Protein AF-A0A5P1UXF4-F1 (afdb_monomer_lite)

Radius of gyration: 21.47 Å; chains: 1; bounding box: 57×35×57 Å

Secondary structure (DSSP, 8-state):
--SHHHHHHHHHHHHHHHHHHHHHHHHHHHHHHHHHHHHHHHHHHTGGG-SSHHHHHHHHHHHHHHHHHHHHHHHHHHHHHS---TTTTHHHHHHHHHHHHHHHHHHHHHHHHT-SS--HHHHHHHHHHHHHHHHHHHHHHHHHHHHHHHHHT-

Foldseek 3Di:
DPPVVVVVVVVVVVVVVVVVVLVVLLVVLVVVLVVLVVVLVVLVVCLVVDPDNVVSVLVSVVSVLVSVLSVLVSVLSVVVVVPPDPLPNLLSVLVSVLVVLVSVLVNLVVCVVPVPDPDVVVVVVSVVSNVVSVVSNVVSVVVNVVSVVVVVVD

Sequence (154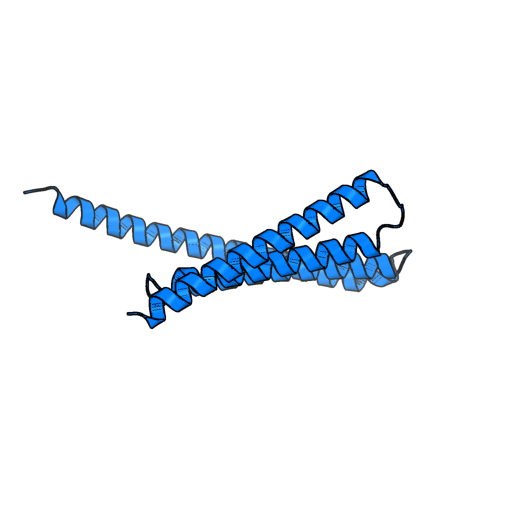 aa):
MNLERWNYYVQSFFLRLERALYVFIGLGILVATAFIIFYGFKAIWNLPSYPNFTEGIIYVLDKFLIAMMFLEVFYTLQVIFGEEYKIKCLEPFLLVGIIALVRRLLIVGFEIAHTPSFEPERFKYYLFEIFTIGILILTLIAGIAILRKLRVMK

pLDDT: mean 81.63, std 11.99, range [48.31, 96.62]

Structure (mmCIF, N/CA/C/O backbone):
data_AF-A0A5P1UXF4-F1
#
_entry.id   AF-A0A5P1UXF4-F1
#
loop_
_atom_site.group_PDB
_atom_site.id
_atom_site.type_symbol
_atom_site.label_atom_id
_atom_site.label_alt_id
_atom_site.label_comp_id
_atom_site.label_asym_id
_atom_site.label_entity_id
_atom_site.label_seq_id
_atom_site.pdbx_PDB_ins_code
_at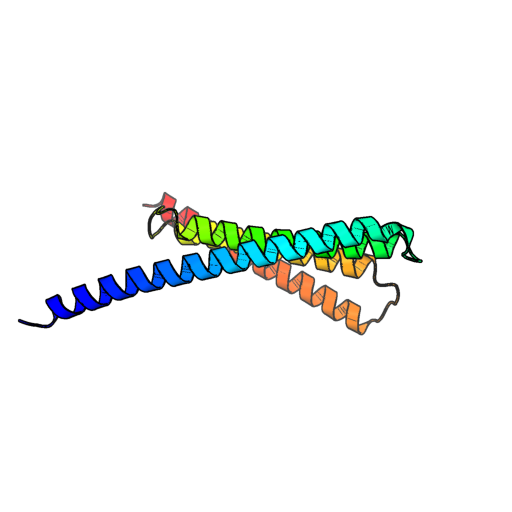om_site.Cartn_x
_atom_site.Cartn_y
_atom_site.Cartn_z
_atom_site.occupancy
_atom_site.B_iso_or_equiv
_atom_site.auth_seq_id
_atom_site.auth_comp_id
_atom_site.auth_asym_id
_atom_site.auth_atom_id
_atom_site.pdbx_PDB_model_num
ATOM 1 N N . MET A 1 1 ? -40.440 10.977 24.802 1.00 50.09 1 MET A N 1
ATOM 2 C CA . MET A 1 1 ? -40.066 9.565 25.037 1.00 50.09 1 MET A CA 1
ATOM 3 C C . MET A 1 1 ? -40.307 8.739 23.767 1.00 50.09 1 MET A C 1
ATOM 5 O O . MET A 1 1 ? -41.268 7.996 23.741 1.00 50.09 1 MET A O 1
ATOM 9 N N . ASN A 1 2 ? -39.515 8.928 22.693 1.00 50.06 2 ASN A N 1
ATOM 10 C CA . ASN A 1 2 ? -39.605 8.118 21.449 1.00 50.06 2 ASN A CA 1
ATOM 11 C C . ASN A 1 2 ? -38.377 8.210 20.502 1.00 50.06 2 ASN A C 1
ATOM 13 O O . ASN A 1 2 ? -38.395 7.599 19.440 1.00 50.06 2 ASN A O 1
ATOM 17 N N . LEU A 1 3 ? -37.301 8.926 20.859 1.00 56.06 3 LEU A N 1
ATOM 18 C CA . LEU A 1 3 ? -36.126 9.090 19.981 1.00 56.06 3 LEU A CA 1
ATOM 19 C C . LEU A 1 3 ? -35.033 8.023 20.203 1.00 56.06 3 LEU A C 1
ATOM 21 O O . LEU A 1 3 ? -34.295 7.706 19.276 1.00 56.06 3 LEU A O 1
ATOM 25 N N . GLU A 1 4 ? -34.966 7.390 21.380 1.00 57.78 4 GLU A N 1
ATOM 26 C CA . GLU A 1 4 ? -33.926 6.386 21.675 1.00 57.78 4 GLU A CA 1
ATOM 27 C C . GLU A 1 4 ? -34.173 5.010 21.028 1.00 57.78 4 GLU A C 1
ATOM 29 O O . GLU A 1 4 ? -33.222 4.340 20.629 1.00 57.78 4 GLU A O 1
ATOM 34 N N . ARG A 1 5 ? -35.436 4.586 20.842 1.00 56.06 5 ARG A N 1
ATOM 35 C CA . ARG A 1 5 ? -35.755 3.273 20.233 1.00 56.06 5 ARG A CA 1
ATOM 36 C C . ARG A 1 5 ? -35.509 3.230 18.721 1.00 56.06 5 ARG A C 1
ATOM 38 O O . ARG A 1 5 ? -35.172 2.170 18.199 1.00 56.06 5 ARG A O 1
ATOM 45 N N . TRP A 1 6 ? -35.654 4.360 18.023 1.00 56.03 6 TRP A N 1
ATOM 46 C CA . TRP A 1 6 ? -35.423 4.441 16.573 1.00 56.03 6 TRP A CA 1
ATOM 47 C C . TRP A 1 6 ? -33.928 4.352 16.239 1.00 56.03 6 TRP A C 1
ATOM 49 O O . TRP A 1 6 ? -33.532 3.659 15.304 1.00 56.03 6 TRP A O 1
ATOM 59 N N . ASN A 1 7 ? -33.086 4.953 17.086 1.00 61.31 7 ASN A N 1
ATOM 60 C CA . ASN A 1 7 ? -31.633 4.935 16.933 1.00 61.31 7 ASN A CA 1
ATOM 61 C C . ASN A 1 7 ? -31.050 3.509 17.026 1.00 61.31 7 ASN A C 1
ATOM 63 O O . ASN A 1 7 ? -30.115 3.168 16.307 1.00 61.31 7 ASN A O 1
ATOM 67 N N . TYR A 1 8 ? -31.660 2.641 17.841 1.00 61.53 8 TYR A N 1
ATOM 68 C CA . TYR A 1 8 ? -31.213 1.257 18.034 1.00 61.53 8 TYR A CA 1
ATOM 69 C C . TYR A 1 8 ? -31.467 0.357 16.807 1.00 61.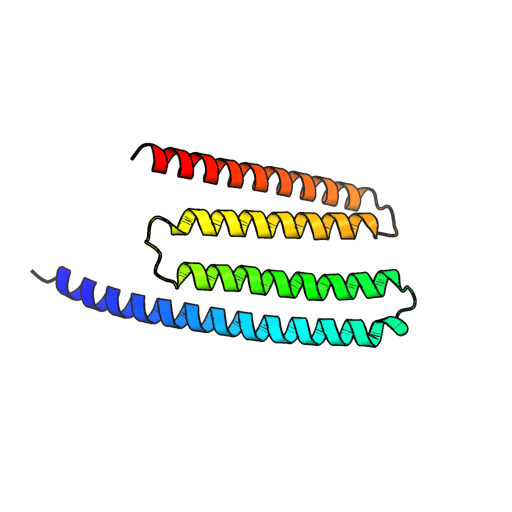53 8 TYR A C 1
ATOM 71 O O . TYR A 1 8 ? -30.628 -0.468 16.428 1.00 61.53 8 TYR A O 1
ATOM 79 N N . TYR A 1 9 ? -32.613 0.531 16.138 1.00 61.75 9 TYR A N 1
ATOM 80 C CA . TYR A 1 9 ? -32.936 -0.210 14.911 1.00 61.75 9 TYR A CA 1
ATOM 81 C C . TYR A 1 9 ? -32.095 0.256 13.720 1.00 61.75 9 TYR A C 1
ATOM 83 O O . TYR A 1 9 ? -31.599 -0.570 12.955 1.00 61.75 9 TYR A O 1
ATOM 91 N N . VAL A 1 10 ? -31.870 1.565 13.594 1.00 70.19 10 VAL A N 1
ATOM 92 C CA . VAL A 1 10 ? -31.026 2.110 12.524 1.00 70.19 10 VAL A CA 1
ATOM 93 C C . VAL A 1 10 ? -29.568 1.684 12.718 1.00 70.19 10 VAL A C 1
ATOM 95 O O . VAL A 1 10 ? -28.957 1.201 11.769 1.00 70.19 10 VAL A O 1
ATOM 98 N N . GLN A 1 11 ? -29.028 1.747 13.942 1.00 69.12 11 GLN A N 1
ATOM 99 C CA . GLN A 1 11 ? -27.658 1.298 14.228 1.00 69.12 11 GLN A CA 1
ATOM 100 C C . GLN A 1 11 ? -27.445 -0.191 13.934 1.00 69.12 11 GLN A C 1
ATOM 102 O O . GLN A 1 11 ? -26.444 -0.560 13.325 1.00 69.12 11 GLN A O 1
ATOM 107 N N . SER A 1 12 ? -28.377 -1.061 14.329 1.00 68.19 12 SER A N 1
ATOM 108 C CA . SER A 1 12 ? -28.238 -2.506 14.099 1.00 68.19 12 SER A CA 1
ATOM 109 C C . SER A 1 12 ? -28.318 -2.886 12.616 1.00 68.19 12 SER A C 1
ATOM 111 O O . SER A 1 12 ? -27.559 -3.751 12.167 1.00 68.19 12 SER A O 1
ATOM 113 N N . PHE A 1 13 ? -29.173 -2.215 11.838 1.00 75.44 13 PHE A N 1
ATOM 114 C CA . PHE A 1 13 ? -29.234 -2.403 10.389 1.00 75.44 13 PHE A CA 1
ATOM 115 C C . PHE A 1 13 ? -27.953 -1.907 9.704 1.00 75.44 13 PHE A C 1
ATOM 117 O O . PHE A 1 13 ? -27.377 -2.623 8.883 1.00 75.44 13 PHE A O 1
ATOM 124 N N . PHE A 1 14 ? -27.454 -0.735 10.107 1.00 76.75 14 PHE A N 1
ATOM 125 C CA . PHE A 1 14 ? -26.227 -0.150 9.565 1.00 76.75 14 PHE A CA 1
ATOM 126 C C . PHE A 1 14 ? -25.006 -1.047 9.814 1.00 76.75 14 PHE A C 1
ATOM 128 O O . PHE A 1 14 ? -24.268 -1.350 8.884 1.00 76.75 14 PHE A O 1
ATOM 135 N N . LEU A 1 15 ? -24.861 -1.590 11.029 1.00 74.62 15 LEU A N 1
ATOM 136 C CA . LEU A 1 15 ? -23.771 -2.509 11.390 1.00 74.62 15 LEU A CA 1
ATOM 137 C C . LEU A 1 15 ? -23.817 -3.850 10.639 1.00 74.62 15 LEU A C 1
ATOM 139 O O . LEU A 1 15 ? -22.802 -4.538 10.495 1.00 74.62 15 LEU A O 1
ATOM 143 N N . ARG A 1 16 ? -25.003 -4.299 10.215 1.00 79.69 16 ARG A N 1
ATOM 144 C CA . ARG A 1 16 ? -25.147 -5.525 9.417 1.00 79.69 16 ARG A CA 1
ATOM 145 C C . ARG A 1 16 ? -24.817 -5.260 7.947 1.00 79.69 16 ARG A C 1
ATOM 147 O O . ARG A 1 16 ? -24.144 -6.082 7.330 1.00 79.69 16 ARG A O 1
ATOM 154 N N . LEU A 1 17 ? -25.233 -4.108 7.423 1.00 84.69 17 LEU A N 1
ATOM 155 C CA . LEU A 1 17 ? -24.933 -3.674 6.060 1.00 84.69 17 LEU A CA 1
ATOM 156 C C . LEU A 1 17 ? -23.441 -3.369 5.875 1.00 84.69 17 LEU A C 1
ATOM 158 O O . LEU A 1 17 ? -22.843 -3.821 4.906 1.00 84.69 17 LEU A O 1
ATOM 162 N N . GLU A 1 18 ? -22.819 -2.699 6.843 1.00 79.25 18 GLU A N 1
ATOM 163 C CA . GLU A 1 18 ? -21.378 -2.442 6.879 1.00 79.25 18 GLU A CA 1
ATOM 164 C C . GLU A 1 18 ? -20.568 -3.746 6.793 1.00 79.25 18 GLU A C 1
ATOM 166 O O . GLU A 1 18 ? -19.704 -3.893 5.929 1.00 79.25 18 GLU A O 1
ATOM 171 N N . ARG A 1 19 ? -20.906 -4.749 7.616 1.00 80.81 19 ARG A N 1
ATOM 172 C CA . ARG A 1 19 ? -20.262 -6.071 7.545 1.00 80.81 19 ARG A CA 1
ATOM 173 C C . ARG A 1 19 ? -20.461 -6.753 6.195 1.00 80.81 19 ARG A C 1
ATOM 175 O O . ARG A 1 19 ? -19.514 -7.340 5.680 1.00 80.81 19 ARG A O 1
ATOM 182 N N . ALA A 1 20 ? -21.658 -6.673 5.617 1.00 86.19 20 ALA A N 1
ATOM 183 C CA . ALA A 1 20 ? -21.922 -7.251 4.303 1.00 86.19 20 ALA A CA 1
ATOM 184 C C . ALA A 1 20 ? -21.061 -6.594 3.209 1.00 86.19 20 ALA A C 1
ATOM 186 O O . ALA A 1 20 ? -20.474 -7.303 2.393 1.00 86.19 20 ALA A O 1
ATOM 187 N N . LEU A 1 21 ? -20.929 -5.263 3.229 1.00 84.62 21 LEU A N 1
ATOM 188 C CA . LEU A 1 21 ? -20.082 -4.525 2.291 1.00 84.62 21 LEU A CA 1
ATOM 189 C C . LEU A 1 21 ? -18.608 -4.909 2.434 1.00 84.62 21 LEU A C 1
ATOM 191 O O . LEU A 1 21 ? -17.964 -5.192 1.428 1.00 84.62 21 LEU A O 1
ATOM 195 N N . TYR A 1 22 ? -18.077 -4.988 3.655 1.00 83.25 22 TYR A N 1
ATOM 196 C CA . TYR A 1 22 ? -16.683 -5.396 3.853 1.00 83.25 22 TYR A CA 1
ATOM 197 C C . TYR A 1 22 ? -16.404 -6.821 3.378 1.00 83.25 22 TYR A C 1
ATOM 199 O O . TYR A 1 22 ? -15.379 -7.049 2.740 1.00 83.25 22 TYR A O 1
ATOM 207 N N . VAL A 1 23 ? -17.313 -7.770 3.629 1.00 87.12 23 VAL A N 1
ATOM 208 C CA . VAL A 1 23 ? -17.184 -9.141 3.107 1.00 87.12 23 VAL A CA 1
ATOM 209 C C . VAL A 1 23 ? -17.181 -9.134 1.579 1.00 87.12 23 VAL A C 1
ATOM 211 O O . VAL A 1 23 ? -16.363 -9.817 0.966 1.00 87.12 23 VAL A O 1
ATOM 214 N N . PHE A 1 24 ? -18.044 -8.328 0.958 1.00 90.50 24 PHE A N 1
ATOM 215 C CA . PHE A 1 24 ? -18.109 -8.212 -0.496 1.00 90.50 24 PHE A CA 1
ATOM 216 C C . PHE A 1 24 ? -16.822 -7.618 -1.087 1.00 90.50 24 PHE A C 1
ATOM 218 O O . PHE A 1 24 ? -16.291 -8.141 -2.066 1.00 90.50 24 PHE A O 1
ATOM 225 N N . ILE A 1 25 ? -16.278 -6.570 -0.459 1.00 89.06 25 ILE A N 1
ATOM 226 C CA . ILE A 1 25 ? -14.997 -5.965 -0.848 1.00 89.06 25 ILE A CA 1
ATOM 227 C C . ILE A 1 25 ? -13.862 -6.980 -0.676 1.00 89.06 25 ILE A C 1
ATOM 229 O O . ILE A 1 25 ? -13.078 -7.177 -1.601 1.00 89.06 25 ILE A O 1
ATOM 233 N N . GLY A 1 26 ? -13.789 -7.659 0.472 1.00 89.69 26 GLY A N 1
ATOM 234 C CA . GLY A 1 26 ? -12.765 -8.667 0.745 1.00 89.69 26 GLY A CA 1
ATOM 235 C C . GLY A 1 26 ? -12.788 -9.806 -0.275 1.00 89.69 26 GLY A C 1
ATOM 236 O O . GLY A 1 26 ? -11.742 -10.177 -0.805 1.00 89.69 26 GLY A O 1
ATOM 237 N N . LEU A 1 27 ? -13.979 -10.302 -0.620 1.00 93.75 27 LEU A N 1
ATOM 238 C CA . LEU A 1 27 ? -14.157 -11.312 -1.662 1.00 93.75 27 LEU A CA 1
ATOM 239 C C . LEU A 1 27 ? -13.699 -10.792 -3.033 1.00 93.75 27 LEU A C 1
ATOM 241 O O . LEU A 1 27 ? -12.966 -11.482 -3.740 1.00 93.75 27 LEU A O 1
ATOM 245 N N . GLY A 1 28 ? -14.086 -9.566 -3.394 1.00 93.69 28 GLY A N 1
ATOM 246 C CA . GLY A 1 28 ? -13.686 -8.934 -4.652 1.00 93.69 28 GLY A CA 1
ATOM 247 C C . GLY A 1 28 ? -12.168 -8.784 -4.780 1.00 93.69 28 GLY A C 1
ATOM 248 O O . GLY A 1 28 ? -11.599 -9.124 -5.817 1.00 93.69 28 GLY A O 1
ATOM 249 N N . ILE A 1 29 ? -11.497 -8.349 -3.711 1.00 92.12 29 ILE A N 1
ATOM 250 C CA . ILE A 1 29 ? -10.034 -8.234 -3.671 1.00 92.12 29 ILE A CA 1
ATOM 251 C C . ILE A 1 29 ? -9.371 -9.606 -3.790 1.00 92.12 29 ILE A C 1
ATOM 253 O O . ILE A 1 29 ? -8.384 -9.738 -4.515 1.00 92.12 29 ILE A O 1
ATOM 257 N N . LEU A 1 30 ? -9.911 -10.636 -3.136 1.00 94.00 30 LEU A N 1
ATOM 258 C CA . LEU A 1 30 ? -9.369 -11.993 -3.204 1.00 94.00 30 LEU A CA 1
ATOM 259 C C . LEU A 1 30 ? -9.456 -12.547 -4.633 1.00 94.00 30 LEU A C 1
ATOM 261 O O . LEU A 1 30 ? -8.463 -13.044 -5.168 1.00 94.00 30 LEU A O 1
ATOM 265 N N . VAL A 1 31 ? -10.606 -12.378 -5.292 1.00 96.25 31 VAL A N 1
ATOM 266 C CA . VAL A 1 31 ? -10.795 -12.769 -6.697 1.00 96.25 31 VAL A CA 1
ATOM 267 C C . VAL A 1 31 ? -9.841 -12.000 -7.614 1.00 96.25 31 VAL A C 1
ATOM 269 O O . VAL A 1 31 ? -9.159 -12.610 -8.436 1.00 96.25 31 VAL A O 1
ATOM 272 N N . ALA A 1 32 ? -9.736 -10.679 -7.457 1.00 93.81 32 ALA A N 1
ATOM 273 C CA . ALA A 1 32 ? -8.828 -9.863 -8.260 1.00 93.81 32 ALA A CA 1
ATOM 274 C C . ALA A 1 32 ? -7.362 -10.286 -8.076 1.00 93.81 32 ALA A C 1
ATOM 276 O O . ALA A 1 32 ? -6.645 -10.466 -9.061 1.00 93.81 32 ALA A O 1
ATOM 277 N N . THR A 1 33 ? -6.938 -10.527 -6.832 1.00 93.88 33 THR A N 1
ATOM 278 C CA . THR A 1 33 ? -5.604 -11.056 -6.511 1.00 93.88 33 THR A CA 1
ATOM 279 C C . THR A 1 33 ? -5.346 -12.371 -7.238 1.00 93.88 33 THR A C 1
ATOM 281 O O . THR A 1 33 ? -4.306 -12.521 -7.877 1.00 93.88 33 THR A O 1
ATOM 284 N N . ALA A 1 34 ? -6.296 -13.311 -7.191 1.00 95.81 34 ALA A N 1
ATOM 285 C CA . ALA A 1 34 ? -6.163 -14.606 -7.852 1.00 95.81 34 ALA A CA 1
ATOM 286 C C . ALA A 1 34 ? -5.972 -14.460 -9.372 1.00 95.81 34 ALA A C 1
ATOM 288 O O . ALA A 1 34 ? -5.085 -15.097 -9.944 1.00 95.81 34 ALA A O 1
ATOM 289 N N . PHE A 1 35 ? -6.735 -13.571 -10.020 1.00 96.44 35 PHE A N 1
ATOM 290 C CA . PHE A 1 35 ? -6.545 -13.263 -11.440 1.00 96.44 35 PHE A CA 1
ATOM 291 C C . PHE A 1 35 ? -5.159 -12.681 -11.723 1.00 96.44 35 PHE A C 1
ATOM 293 O O . PHE A 1 35 ? -4.485 -13.136 -12.644 1.00 96.44 35 PHE A O 1
ATOM 300 N N . ILE A 1 36 ? -4.709 -11.699 -10.939 1.00 93.31 36 ILE A N 1
ATOM 301 C CA . ILE A 1 36 ? -3.398 -11.066 -11.140 1.00 93.31 36 ILE A CA 1
ATOM 302 C C . ILE A 1 36 ? -2.272 -12.095 -10.997 1.00 93.31 36 ILE A C 1
ATOM 304 O O . ILE A 1 36 ? -1.381 -12.136 -11.844 1.00 93.31 36 ILE A O 1
ATOM 308 N N . ILE A 1 37 ? -2.336 -12.957 -9.978 1.00 94.69 37 ILE A N 1
ATOM 309 C CA . ILE A 1 37 ? -1.368 -14.042 -9.774 1.00 94.69 37 ILE A CA 1
ATOM 310 C C . ILE A 1 37 ? -1.362 -14.985 -10.980 1.00 94.69 37 ILE A C 1
ATOM 312 O O . ILE A 1 37 ? -0.294 -15.304 -11.500 1.00 94.69 37 ILE A O 1
ATOM 316 N N . PHE A 1 38 ? -2.536 -15.384 -11.476 1.00 96.44 38 PHE A N 1
ATOM 317 C CA . PHE A 1 38 ? -2.646 -16.228 -12.666 1.00 96.44 38 PHE A CA 1
ATOM 318 C C . PHE A 1 38 ? -1.976 -15.590 -13.895 1.00 96.44 38 PHE A C 1
ATOM 320 O O . PHE A 1 38 ? -1.198 -16.243 -14.595 1.00 96.44 38 PHE A O 1
ATOM 327 N N . TYR A 1 39 ? -2.206 -14.295 -14.134 1.00 93.12 39 TYR A N 1
ATOM 328 C CA . TYR A 1 39 ? -1.524 -13.561 -15.205 1.00 93.12 39 TYR A CA 1
ATOM 329 C C . TYR A 1 39 ? -0.015 -13.428 -14.970 1.00 93.12 39 TYR A C 1
ATOM 331 O O . TYR A 1 39 ? 0.745 -13.508 -15.933 1.00 93.12 39 TYR A O 1
ATOM 339 N N . GLY A 1 40 ? 0.431 -13.277 -13.720 1.00 92.56 40 GLY A N 1
ATOM 340 C CA . GLY A 1 40 ? 1.849 -13.276 -13.353 1.00 92.56 40 GLY A CA 1
ATOM 341 C C . GLY A 1 40 ? 2.538 -14.601 -13.686 1.00 92.56 40 GLY A C 1
ATOM 342 O O . GLY A 1 40 ? 3.602 -14.608 -14.301 1.00 92.56 40 GLY A O 1
ATOM 343 N N . PHE A 1 41 ? 1.899 -15.735 -13.390 1.00 94.56 41 PHE A N 1
ATOM 344 C CA . PHE A 1 41 ? 2.406 -17.050 -13.797 1.00 94.56 41 PHE A CA 1
ATOM 345 C C . PHE A 1 41 ? 2.434 -17.224 -15.316 1.00 94.56 41 PHE A C 1
ATOM 347 O O . PHE A 1 41 ? 3.420 -17.717 -15.864 1.00 94.56 41 PHE A O 1
ATOM 354 N N . LYS A 1 42 ? 1.392 -16.770 -16.020 1.00 93.12 42 LYS A N 1
ATOM 355 C CA . LYS A 1 42 ? 1.381 -16.773 -17.489 1.00 93.12 42 LYS A CA 1
ATOM 356 C C . LYS A 1 42 ? 2.512 -15.912 -18.068 1.00 93.12 42 LYS A C 1
ATOM 358 O O . LYS A 1 42 ? 3.115 -16.292 -19.067 1.00 93.12 42 LYS A O 1
ATOM 363 N N . ALA A 1 43 ? 2.820 -14.780 -17.438 1.00 89.25 43 ALA A N 1
ATOM 364 C CA . ALA A 1 43 ? 3.934 -13.920 -17.823 1.00 89.25 43 ALA A CA 1
ATOM 365 C C . ALA A 1 43 ? 5.292 -14.622 -17.655 1.00 89.25 43 ALA A C 1
ATOM 367 O O . ALA A 1 43 ? 6.115 -14.554 -18.564 1.00 89.25 43 ALA A O 1
ATOM 368 N N . ILE A 1 44 ? 5.491 -15.367 -16.559 1.00 90.88 44 ILE A N 1
ATOM 369 C CA . ILE A 1 44 ? 6.689 -16.204 -16.362 1.00 90.88 44 ILE A CA 1
ATOM 370 C C . ILE A 1 44 ? 6.802 -17.261 -17.463 1.00 90.88 44 ILE A C 1
ATOM 372 O O . ILE A 1 44 ? 7.883 -17.489 -17.993 1.00 90.88 44 ILE A O 1
ATOM 376 N N . TRP A 1 45 ? 5.697 -17.904 -17.837 1.00 92.31 45 TRP A N 1
ATOM 377 C CA . TRP A 1 45 ? 5.729 -18.922 -18.889 1.00 92.31 45 TRP A CA 1
ATOM 378 C C . TRP A 1 45 ? 6.139 -18.347 -20.253 1.00 92.31 45 TRP A C 1
ATOM 380 O O . TRP A 1 45 ? 6.826 -19.000 -21.034 1.00 92.31 45 TRP A O 1
ATOM 390 N N . ASN A 1 46 ? 5.753 -17.100 -20.523 1.00 88.94 46 ASN A N 1
ATOM 391 C CA . ASN A 1 46 ? 6.040 -16.413 -21.779 1.00 88.94 46 ASN A CA 1
ATOM 392 C C . ASN A 1 46 ? 7.386 -15.671 -21.788 1.00 88.94 46 ASN A C 1
ATOM 394 O O . ASN A 1 46 ? 7.744 -15.105 -22.819 1.00 88.94 46 ASN A O 1
ATOM 398 N N . LEU A 1 47 ? 8.148 -15.686 -20.688 1.00 84.81 47 LEU A N 1
ATOM 399 C CA . LEU A 1 47 ? 9.449 -15.013 -20.576 1.00 84.81 47 LEU A CA 1
ATOM 400 C C . LEU A 1 47 ? 10.418 -15.315 -21.740 1.00 84.81 47 LEU A C 1
ATOM 402 O O . LEU A 1 47 ? 11.021 -14.373 -22.248 1.00 84.81 47 LEU A O 1
ATOM 406 N N . PRO A 1 48 ? 10.547 -16.574 -22.220 1.00 84.44 48 PRO A N 1
ATOM 407 C CA . PRO A 1 48 ? 11.450 -16.911 -23.325 1.00 84.44 48 PRO A CA 1
ATOM 408 C C . PRO A 1 48 ? 11.061 -16.279 -24.667 1.00 84.44 48 PRO A C 1
ATOM 410 O O . PRO A 1 48 ? 11.859 -16.283 -25.597 1.00 84.44 48 PRO A O 1
ATOM 413 N N . SER A 1 49 ? 9.827 -15.782 -24.791 1.00 82.00 49 SER A N 1
ATOM 414 C CA . SER A 1 49 ? 9.315 -15.161 -26.018 1.00 82.00 49 SER A CA 1
ATOM 415 C C . SER A 1 49 ? 9.579 -13.654 -26.086 1.00 82.00 49 SER A C 1
ATOM 417 O O . SER A 1 49 ? 9.324 -13.049 -27.126 1.00 82.00 49 SER A O 1
ATOM 419 N N . TYR A 1 50 ? 10.060 -13.029 -25.004 1.00 77.38 50 TYR A N 1
ATOM 420 C CA . TYR A 1 50 ? 10.375 -11.601 -25.008 1.00 77.38 50 TYR A CA 1
ATOM 421 C C . TYR A 1 50 ? 11.727 -11.342 -25.692 1.00 77.38 50 TYR A C 1
ATOM 423 O O . TYR A 1 50 ? 12.704 -12.022 -25.378 1.00 77.38 50 TYR A O 1
ATOM 431 N N . PRO A 1 51 ? 11.818 -10.333 -26.582 1.00 75.06 51 PRO A N 1
ATOM 432 C CA . PRO A 1 51 ? 13.066 -9.991 -27.268 1.00 75.06 51 PRO A CA 1
ATOM 433 C C . PRO A 1 51 ? 14.152 -9.503 -26.298 1.00 75.06 51 PRO A C 1
ATOM 435 O O . PRO A 1 51 ? 15.329 -9.782 -26.505 1.00 75.06 51 PRO A O 1
ATOM 438 N N . ASN A 1 52 ? 13.752 -8.838 -25.209 1.00 81.75 52 ASN A N 1
ATOM 439 C CA . ASN A 1 52 ? 14.628 -8.406 -24.126 1.00 81.75 52 ASN A CA 1
ATOM 440 C C . ASN A 1 52 ? 14.263 -9.160 -22.839 1.00 81.75 52 ASN A C 1
ATOM 442 O O . ASN A 1 52 ? 13.199 -8.943 -22.259 1.00 81.75 52 ASN A O 1
ATOM 446 N N . PHE A 1 53 ? 15.166 -10.022 -22.362 1.00 78.81 53 PHE A N 1
ATOM 447 C CA . PHE A 1 53 ? 14.964 -10.811 -21.138 1.00 78.81 53 PHE A CA 1
ATOM 448 C C . PHE A 1 53 ? 14.674 -9.933 -19.913 1.00 78.81 53 PHE A C 1
ATOM 450 O O . PHE A 1 53 ? 13.809 -10.262 -19.099 1.00 78.81 53 PHE A O 1
ATOM 457 N N . THR A 1 54 ? 15.354 -8.786 -19.819 1.00 79.31 54 THR A N 1
ATOM 458 C CA . THR A 1 54 ? 15.140 -7.808 -18.752 1.00 79.31 54 THR A CA 1
ATOM 459 C C . THR A 1 54 ? 13.686 -7.362 -18.723 1.00 79.31 54 THR A C 1
ATOM 461 O O . THR A 1 54 ? 13.046 -7.566 -17.701 1.00 79.31 54 THR A O 1
ATOM 464 N N . GLU A 1 55 ? 13.131 -6.869 -19.837 1.00 79.19 55 GLU A N 1
ATOM 465 C CA . GLU A 1 55 ? 11.736 -6.401 -19.937 1.00 79.19 55 GLU A CA 1
ATOM 466 C C . GLU A 1 55 ? 10.714 -7.468 -19.517 1.00 79.19 55 GLU A C 1
ATOM 468 O O . GLU A 1 55 ? 9.741 -7.156 -18.828 1.00 79.19 55 GLU A O 1
ATOM 473 N N . GLY A 1 56 ? 10.957 -8.736 -19.866 1.00 84.62 56 GLY A N 1
ATOM 474 C CA . GLY A 1 56 ? 10.118 -9.855 -19.430 1.00 84.62 56 GLY A CA 1
ATOM 475 C C . GLY A 1 56 ? 10.082 -10.007 -17.905 1.00 84.62 56 GLY A C 1
ATOM 476 O O . GLY A 1 56 ? 9.008 -10.165 -17.322 1.00 84.62 56 GLY A O 1
ATOM 477 N N . ILE A 1 57 ? 11.236 -9.901 -17.236 1.00 84.69 57 ILE A N 1
ATOM 478 C CA . ILE A 1 57 ? 11.327 -9.958 -15.765 1.00 84.69 57 ILE A CA 1
ATOM 479 C C . ILE A 1 57 ? 10.605 -8.777 -15.117 1.00 84.69 57 ILE A C 1
ATOM 481 O O . ILE A 1 57 ? 9.911 -8.969 -14.119 1.00 84.69 57 ILE A O 1
ATOM 485 N N . ILE A 1 58 ? 10.726 -7.574 -15.684 1.00 81.06 58 ILE A N 1
ATOM 486 C CA . ILE A 1 58 ? 10.016 -6.376 -15.200 1.00 81.06 58 ILE A CA 1
ATOM 487 C C . ILE A 1 58 ? 8.519 -6.615 -15.206 1.00 81.06 58 ILE A C 1
ATOM 489 O O . ILE A 1 58 ? 7.835 -6.363 -14.218 1.00 81.06 58 ILE A O 1
ATOM 493 N N . TYR A 1 59 ? 8.016 -7.119 -16.329 1.00 84.50 59 TYR A N 1
ATOM 494 C CA . TYR A 1 59 ? 6.598 -7.359 -16.513 1.00 84.50 59 TYR A CA 1
ATOM 495 C C . TYR A 1 59 ? 6.067 -8.397 -15.517 1.00 84.50 59 TYR A C 1
ATOM 497 O O . TYR A 1 59 ? 4.981 -8.237 -14.961 1.00 84.50 59 TYR A O 1
ATOM 505 N N . VAL A 1 60 ? 6.854 -9.437 -15.236 1.00 89.19 60 VAL A N 1
ATOM 506 C CA . VAL A 1 60 ? 6.550 -10.412 -14.185 1.00 89.19 60 VAL A CA 1
ATOM 507 C C . VAL A 1 60 ? 6.531 -9.748 -12.810 1.00 89.19 60 VAL A C 1
ATOM 509 O O . VAL A 1 60 ? 5.551 -9.893 -12.075 1.00 89.19 60 VAL A O 1
ATOM 512 N N . LEU A 1 61 ? 7.585 -9.001 -12.470 1.00 86.06 61 LEU A N 1
ATOM 513 C CA . LEU A 1 61 ? 7.708 -8.313 -11.191 1.00 86.06 61 LEU A CA 1
ATOM 514 C C . LEU A 1 61 ? 6.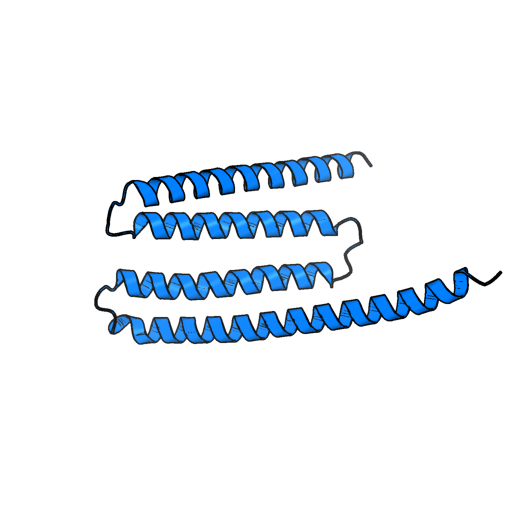532 -7.357 -10.967 1.00 86.06 61 LEU A C 1
ATOM 516 O O . LEU A 1 61 ? 5.966 -7.359 -9.881 1.00 86.06 61 LEU A O 1
ATOM 520 N N . ASP A 1 62 ? 6.108 -6.618 -11.992 1.00 86.19 62 ASP A N 1
ATOM 521 C CA . ASP A 1 62 ? 4.932 -5.749 -11.945 1.00 86.19 62 ASP A CA 1
ATOM 522 C C . ASP A 1 62 ? 3.666 -6.522 -11.545 1.00 86.19 62 ASP A C 1
ATOM 524 O O . ASP A 1 62 ? 2.969 -6.125 -10.612 1.00 86.19 62 ASP A O 1
ATOM 528 N N . LYS A 1 63 ? 3.388 -7.685 -12.154 1.00 90.19 63 LYS A N 1
ATOM 529 C CA . LYS A 1 63 ? 2.207 -8.493 -11.790 1.00 90.19 63 LYS A CA 1
ATOM 530 C C . LYS A 1 63 ? 2.254 -8.992 -10.353 1.00 90.19 63 LYS A C 1
ATOM 532 O O . LYS A 1 63 ? 1.257 -8.872 -9.640 1.00 90.19 63 LYS A O 1
ATOM 537 N N . PHE A 1 64 ? 3.392 -9.515 -9.908 1.00 89.38 64 PHE A N 1
ATOM 538 C CA . PHE A 1 64 ? 3.525 -10.001 -8.532 1.00 89.38 64 PHE A CA 1
ATOM 539 C C . PHE A 1 64 ? 3.516 -8.869 -7.513 1.00 89.38 64 PHE A C 1
ATOM 541 O O . PHE A 1 64 ? 2.897 -9.010 -6.458 1.00 89.38 64 PHE A O 1
ATOM 548 N N . LEU A 1 65 ? 4.115 -7.725 -7.849 1.00 86.25 65 LEU A N 1
ATOM 549 C CA . LEU A 1 65 ? 3.964 -6.510 -7.073 1.00 86.25 65 LEU A CA 1
ATOM 550 C C . LEU A 1 65 ? 2.478 -6.195 -6.977 1.00 86.25 65 LEU A C 1
ATOM 552 O O . LEU A 1 65 ? 1.970 -6.206 -5.867 1.00 86.25 65 LEU A O 1
ATOM 556 N N . ILE A 1 66 ? 1.744 -6.001 -8.078 1.00 87.44 66 ILE A N 1
ATOM 557 C CA . ILE A 1 66 ? 0.305 -5.670 -8.053 1.00 87.44 66 ILE A CA 1
ATOM 558 C C . ILE A 1 66 ? -0.482 -6.649 -7.174 1.00 87.44 66 ILE A C 1
ATOM 560 O O . ILE A 1 66 ? -1.210 -6.178 -6.300 1.00 87.44 66 ILE A O 1
ATOM 564 N N . ALA A 1 67 ? -0.263 -7.961 -7.299 1.00 90.50 67 ALA A N 1
ATOM 565 C CA . ALA A 1 67 ? -0.885 -8.958 -6.426 1.00 90.50 67 ALA A CA 1
ATOM 566 C C . ALA A 1 67 ? -0.598 -8.703 -4.934 1.00 90.50 67 ALA A C 1
ATOM 568 O O . ALA A 1 67 ? -1.523 -8.719 -4.123 1.00 90.50 67 ALA A O 1
ATOM 569 N N . MET A 1 68 ? 0.646 -8.376 -4.574 1.00 86.00 68 MET A N 1
ATOM 570 C CA . MET A 1 68 ? 1.011 -8.005 -3.203 1.00 86.00 68 MET A CA 1
ATOM 571 C C . MET A 1 68 ? 0.271 -6.755 -2.693 1.00 86.00 68 MET A C 1
ATOM 573 O O . MET A 1 68 ? -0.065 -6.725 -1.520 1.00 86.00 68 MET A O 1
ATOM 577 N N . MET A 1 69 ? -0.068 -5.751 -3.527 1.00 85.44 69 MET A N 1
ATOM 578 C CA . MET A 1 69 ? -0.903 -4.600 -3.064 1.00 85.44 69 MET A CA 1
ATOM 579 C C . MET A 1 69 ? -2.254 -5.099 -2.623 1.00 85.44 69 MET A C 1
ATOM 581 O O . MET A 1 69 ? -2.766 -4.663 -1.602 1.00 85.44 69 MET A O 1
ATOM 585 N N . PHE A 1 70 ? -2.863 -5.943 -3.449 1.00 88.69 70 PHE A N 1
ATOM 586 C CA . PHE A 1 70 ? -4.207 -6.411 -3.183 1.00 88.69 70 PHE A CA 1
ATOM 587 C C . PHE A 1 70 ? -4.212 -7.266 -1.916 1.00 88.69 70 PHE A C 1
ATOM 589 O O . PHE A 1 70 ? -5.097 -7.093 -1.083 1.00 88.69 70 PHE A O 1
ATOM 596 N N . LEU A 1 71 ? -3.180 -8.092 -1.715 1.00 88.88 71 LEU A N 1
ATOM 597 C CA . LEU A 1 71 ? -2.974 -8.816 -0.461 1.00 88.88 71 LEU A CA 1
ATOM 598 C C . LEU A 1 71 ? -2.790 -7.880 0.738 1.00 88.88 71 LEU A C 1
ATOM 600 O O . LEU A 1 71 ? -3.385 -8.125 1.781 1.00 88.88 71 LEU A O 1
ATOM 604 N N . GLU A 1 72 ? -2.037 -6.792 0.594 1.00 84.19 72 GLU A N 1
ATOM 605 C CA . GLU A 1 72 ? -1.841 -5.794 1.653 1.00 84.19 72 GLU A CA 1
ATOM 606 C C . GLU A 1 72 ? -3.167 -5.116 2.046 1.00 84.19 72 GLU A C 1
ATOM 608 O O . GLU A 1 72 ? -3.524 -4.998 3.223 1.00 84.19 72 GLU A O 1
ATOM 613 N N . VAL A 1 73 ? -3.956 -4.711 1.046 1.00 84.44 73 VAL A N 1
ATOM 614 C CA . VAL A 1 73 ? -5.285 -4.128 1.270 1.00 84.44 73 VAL A CA 1
ATOM 615 C C . VAL A 1 73 ? -6.213 -5.166 1.906 1.00 84.44 73 VAL A C 1
ATOM 617 O O . VAL A 1 73 ? -6.946 -4.842 2.838 1.00 84.44 73 VAL A O 1
ATOM 620 N N . PHE A 1 74 ? -6.152 -6.426 1.472 1.00 87.56 74 PHE A N 1
ATOM 621 C CA . PHE A 1 74 ? -6.920 -7.517 2.070 1.00 87.56 74 PHE A CA 1
ATOM 622 C C . PHE A 1 74 ? -6.535 -7.767 3.533 1.00 87.56 74 PHE A C 1
ATOM 624 O O . PHE A 1 74 ? -7.419 -7.889 4.378 1.00 87.56 74 PHE A O 1
ATOM 631 N N . TYR A 1 75 ? -5.240 -7.766 3.859 1.00 83.12 75 TYR A N 1
ATOM 632 C CA . TYR A 1 75 ? -4.759 -7.844 5.238 1.00 83.12 75 TYR A CA 1
ATOM 633 C C . TYR A 1 75 ? -5.326 -6.699 6.087 1.00 83.12 75 TYR A C 1
ATOM 635 O O . TYR A 1 75 ? -5.807 -6.917 7.196 1.00 83.12 75 TYR A O 1
ATOM 643 N N . THR A 1 76 ? -5.380 -5.487 5.537 1.00 80.75 76 THR A N 1
ATOM 644 C CA . THR A 1 76 ? -5.986 -4.332 6.219 1.00 80.75 76 THR A CA 1
ATOM 645 C C . THR A 1 76 ? -7.467 -4.557 6.510 1.00 80.75 76 THR A C 1
ATOM 647 O O . THR A 1 76 ? -7.930 -4.274 7.614 1.00 80.75 76 THR A O 1
ATOM 650 N N . LEU A 1 77 ? -8.213 -5.113 5.549 1.00 82.19 77 LEU A N 1
ATOM 651 C CA . LEU A 1 77 ? -9.617 -5.480 5.752 1.00 82.19 77 LEU A CA 1
ATOM 652 C C . LEU A 1 77 ? -9.778 -6.547 6.839 1.00 82.19 77 LEU A C 1
ATOM 654 O O . LEU A 1 77 ? -10.700 -6.450 7.647 1.00 82.19 77 LEU A O 1
ATOM 658 N N . GLN A 1 78 ? -8.879 -7.532 6.896 1.00 80.88 78 GLN A N 1
ATOM 659 C CA . GLN A 1 78 ? -8.885 -8.541 7.957 1.00 80.88 78 GLN A CA 1
ATOM 660 C C . GLN A 1 78 ? -8.634 -7.921 9.332 1.00 80.88 78 GLN A C 1
ATOM 662 O O . GLN A 1 78 ? -9.352 -8.239 10.277 1.00 80.88 78 GLN A O 1
ATOM 667 N N . VAL A 1 79 ? -7.666 -7.008 9.441 1.00 76.56 79 VAL A N 1
ATOM 668 C CA . VAL A 1 79 ? -7.358 -6.310 10.698 1.00 76.56 79 VAL A CA 1
ATOM 669 C C . VAL A 1 79 ? -8.527 -5.434 11.158 1.00 76.56 79 VAL A C 1
ATOM 671 O O . VAL A 1 79 ? -8.808 -5.370 12.351 1.00 76.56 79 VAL A O 1
ATOM 674 N N . ILE A 1 80 ? -9.245 -4.793 10.231 1.00 72.50 80 ILE A N 1
ATOM 675 C CA . ILE A 1 80 ? -10.459 -4.024 10.549 1.00 72.50 80 ILE A CA 1
ATOM 676 C C . ILE A 1 80 ? -11.589 -4.947 11.041 1.00 72.50 80 ILE A C 1
ATOM 678 O O . ILE A 1 80 ? -12.334 -4.570 11.945 1.00 72.50 80 ILE A O 1
ATOM 682 N N . PHE A 1 81 ? -11.726 -6.146 10.465 1.00 72.44 81 PHE A N 1
ATOM 683 C CA . PHE A 1 81 ? -12.783 -7.098 10.820 1.00 72.44 81 PHE A CA 1
ATOM 684 C C . PHE A 1 81 ? -12.515 -7.854 12.127 1.00 72.44 81 PHE A C 1
ATOM 686 O O . PHE A 1 81 ? -13.450 -8.135 12.876 1.00 72.44 81 PHE A O 1
ATOM 693 N N . GLY A 1 82 ? -11.258 -8.205 12.398 1.00 67.06 82 GLY A N 1
ATOM 694 C CA . GLY A 1 82 ? -10.849 -9.014 13.541 1.00 67.06 82 GLY A CA 1
ATOM 695 C C . GLY A 1 82 ? -10.858 -8.250 14.860 1.00 67.06 82 GLY A C 1
ATOM 696 O O . GLY A 1 82 ? -9.802 -8.144 15.452 1.00 67.06 82 GLY A O 1
ATOM 697 N N . GLU A 1 83 ? -12.006 -7.691 15.268 1.00 56.97 83 GLU A N 1
ATOM 698 C CA . GLU A 1 83 ? -12.442 -7.207 16.603 1.00 56.97 83 GLU A CA 1
ATOM 699 C C . GLU A 1 83 ? -11.417 -6.593 17.600 1.00 56.97 83 GLU A C 1
ATOM 701 O O . GLU A 1 83 ? -11.755 -6.345 18.758 1.00 56.97 83 GLU A O 1
ATOM 706 N N . GLU A 1 84 ? -10.197 -6.241 17.195 1.00 52.22 84 GLU A N 1
ATOM 707 C CA . GLU A 1 84 ? -9.159 -5.649 18.039 1.00 52.22 84 GLU A CA 1
ATOM 708 C C . GLU A 1 84 ? -9.417 -4.144 18.195 1.00 52.22 84 GLU A C 1
ATOM 710 O O . GLU A 1 84 ? -8.735 -3.295 17.631 1.00 52.22 84 GLU A O 1
ATOM 715 N N . TYR A 1 85 ? -10.435 -3.846 19.006 1.00 48.31 85 TYR A N 1
ATOM 716 C CA . TYR A 1 85 ? -10.668 -2.625 19.776 1.00 48.31 85 TYR A CA 1
ATOM 717 C C . TYR A 1 85 ? -10.575 -1.304 18.997 1.00 48.31 85 TYR A C 1
ATOM 719 O O . TYR A 1 85 ? -9.499 -0.846 18.635 1.00 48.31 85 TYR A O 1
ATOM 727 N N . LYS A 1 86 ? -11.714 -0.604 18.904 1.00 52.91 86 LYS A N 1
ATOM 728 C CA . LYS A 1 86 ? -11.996 0.713 18.277 1.00 52.91 86 LYS A CA 1
ATOM 729 C C . LYS A 1 86 ? -10.974 1.864 18.452 1.00 52.91 86 LYS A C 1
ATOM 731 O O . LYS A 1 86 ? -11.176 2.933 17.892 1.00 52.91 86 LYS A O 1
ATOM 736 N N . ILE A 1 87 ? -9.900 1.686 19.219 1.00 51.53 87 ILE A N 1
ATOM 737 C CA . ILE A 1 87 ? -8.817 2.659 19.449 1.00 51.53 87 ILE A CA 1
ATOM 738 C C . ILE A 1 87 ? -7.461 2.145 18.912 1.00 51.53 87 ILE A C 1
ATOM 740 O O . ILE A 1 87 ? -6.577 2.941 18.599 1.00 51.53 87 ILE A O 1
ATOM 744 N N . LYS A 1 88 ? -7.281 0.827 18.749 1.00 55.22 88 LYS A N 1
ATOM 745 C CA . LYS A 1 88 ? -6.077 0.224 18.161 1.00 55.22 88 LYS A CA 1
ATOM 746 C C . LYS A 1 88 ? -6.051 0.292 16.637 1.00 55.22 88 LYS A C 1
ATOM 748 O O . LYS A 1 88 ? -4.961 0.189 16.102 1.00 55.22 88 LYS A O 1
ATOM 753 N N . CYS A 1 89 ? -7.173 0.520 15.946 1.00 61.88 89 CYS A N 1
ATOM 754 C CA . CYS A 1 89 ? -7.250 0.441 14.477 1.00 61.88 89 CYS A CA 1
ATOM 755 C C . CYS A 1 89 ? -6.389 1.473 13.722 1.00 61.88 89 CYS A C 1
ATOM 757 O O . CYS A 1 89 ? -6.015 1.234 12.577 1.00 61.88 89 CYS A O 1
ATOM 759 N N . LEU A 1 90 ? -6.048 2.611 14.339 1.00 71.06 90 LEU A N 1
ATOM 760 C CA . LEU A 1 90 ? -5.299 3.668 13.648 1.00 71.06 90 LEU A CA 1
ATOM 761 C C . LEU A 1 90 ? -3.824 3.298 13.418 1.00 71.06 90 LEU A C 1
ATOM 763 O O . LEU A 1 90 ? -3.248 3.648 12.396 1.00 71.06 90 LEU A O 1
ATOM 767 N N . GLU A 1 91 ? -3.216 2.561 14.346 1.00 74.00 91 GLU A N 1
ATOM 768 C CA . GLU A 1 91 ? -1.817 2.129 14.249 1.00 74.00 91 GLU A CA 1
ATOM 769 C C . GLU A 1 91 ? -1.564 1.122 13.101 1.00 74.00 91 GLU A C 1
ATOM 771 O O . GLU A 1 91 ? -0.676 1.388 12.290 1.00 74.00 91 GLU A O 1
ATOM 776 N N . PRO A 1 92 ? -2.345 0.031 12.931 1.00 77.44 92 PRO A N 1
ATOM 777 C CA . PRO A 1 92 ? -2.209 -0.858 11.784 1.00 77.44 92 PRO A CA 1
ATOM 778 C C . PRO A 1 92 ? -2.596 -0.179 10.467 1.00 77.44 92 PRO A C 1
ATOM 780 O O . PRO A 1 92 ? -1.961 -0.453 9.456 1.00 77.44 92 PRO A O 1
ATOM 783 N N . PHE A 1 93 ? -3.556 0.754 10.462 1.00 77.62 93 PHE A N 1
ATOM 784 C CA . PHE A 1 93 ? -3.867 1.531 9.258 1.00 77.62 93 PHE A CA 1
ATOM 785 C C . PHE A 1 93 ? -2.674 2.384 8.795 1.00 77.62 93 PHE A C 1
ATOM 787 O O . PHE A 1 93 ? -2.324 2.379 7.616 1.00 77.62 93 PHE A O 1
ATOM 794 N N . LEU A 1 94 ? -2.005 3.082 9.721 1.00 85.44 94 LEU A N 1
ATOM 795 C CA . LEU A 1 94 ? -0.807 3.864 9.405 1.00 85.44 94 LEU A CA 1
ATOM 796 C C . LEU A 1 94 ? 0.358 2.974 8.950 1.00 85.44 94 LEU A C 1
ATOM 798 O O . LEU A 1 94 ? 1.083 3.356 8.034 1.00 85.44 94 LEU A O 1
ATOM 802 N N . LEU A 1 95 ? 0.519 1.786 9.542 1.00 83.00 95 LEU A N 1
ATOM 803 C CA . LEU A 1 95 ? 1.523 0.806 9.112 1.00 83.00 95 LEU A CA 1
ATOM 804 C C . LEU A 1 95 ? 1.283 0.338 7.674 1.00 83.00 95 LEU A C 1
ATOM 806 O O . LEU A 1 95 ? 2.213 0.354 6.873 1.00 83.00 95 LEU A O 1
ATOM 810 N N . VAL A 1 96 ? 0.040 0.008 7.320 1.00 81.50 96 VAL A N 1
ATOM 811 C CA . VAL A 1 96 ? -0.333 -0.333 5.938 1.00 81.50 96 VAL A CA 1
ATOM 812 C C . VAL A 1 96 ? -0.050 0.837 4.997 1.00 81.50 96 VAL A C 1
ATOM 814 O O . VAL A 1 96 ? 0.504 0.638 3.918 1.00 81.50 96 VAL A O 1
ATOM 817 N N . GLY A 1 97 ? -0.377 2.068 5.404 1.00 83.19 97 GLY A N 1
ATOM 818 C CA . GLY A 1 97 ? -0.065 3.271 4.629 1.00 83.19 97 GLY A CA 1
ATOM 819 C C . GLY A 1 97 ? 1.435 3.418 4.349 1.00 83.19 97 GLY A C 1
ATOM 820 O O . GLY A 1 97 ? 1.827 3.713 3.220 1.00 83.19 97 GLY A O 1
ATOM 821 N N . ILE A 1 98 ? 2.284 3.142 5.343 1.00 89.31 98 ILE A N 1
ATOM 822 C CA . ILE A 1 98 ? 3.742 3.131 5.172 1.00 89.31 98 ILE A CA 1
ATOM 823 C C . ILE A 1 98 ? 4.166 2.023 4.203 1.00 89.31 98 ILE A C 1
ATOM 825 O O . ILE A 1 98 ? 4.934 2.299 3.284 1.00 89.31 98 ILE A O 1
ATOM 829 N N . ILE A 1 99 ? 3.659 0.796 4.355 1.00 85.75 99 ILE A N 1
ATOM 830 C CA . ILE A 1 99 ? 4.023 -0.330 3.479 1.00 85.75 99 ILE 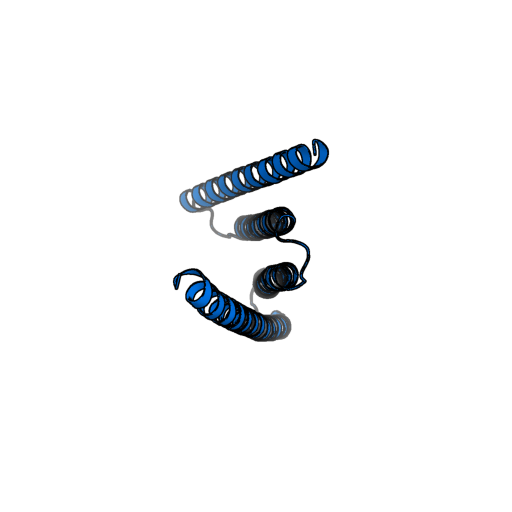A CA 1
ATOM 831 C C . ILE A 1 99 ? 3.616 -0.047 2.022 1.00 85.75 99 ILE A C 1
ATOM 833 O O . ILE A 1 99 ? 4.408 -0.271 1.104 1.00 85.75 99 ILE A O 1
ATOM 837 N N . ALA A 1 100 ? 2.437 0.537 1.795 1.00 86.00 100 ALA A N 1
ATOM 838 C CA . ALA A 1 100 ? 1.979 0.942 0.466 1.00 86.00 100 ALA A CA 1
ATOM 839 C C . ALA A 1 100 ? 2.893 2.004 -0.179 1.00 86.00 100 ALA A C 1
ATOM 841 O O . ALA A 1 100 ? 3.216 1.907 -1.368 1.00 86.00 100 ALA A O 1
ATOM 842 N N . LEU A 1 101 ? 3.356 2.990 0.599 1.00 90.31 101 LEU A N 1
ATOM 843 C CA . LEU A 1 101 ? 4.298 4.011 0.129 1.00 90.31 101 LEU A CA 1
ATOM 844 C C . LEU A 1 101 ? 5.685 3.430 -0.166 1.00 90.31 101 LEU A C 1
ATOM 846 O O . LEU A 1 101 ? 6.259 3.730 -1.213 1.00 90.31 101 LEU A O 1
ATOM 850 N N . VAL A 1 102 ? 6.203 2.561 0.709 1.00 89.00 102 VAL A N 1
ATOM 851 C CA . VAL A 1 102 ? 7.473 1.850 0.486 1.00 89.00 102 VAL A CA 1
ATOM 852 C C . VAL A 1 102 ? 7.392 1.023 -0.794 1.00 89.00 102 VAL A C 1
ATOM 854 O O . VAL A 1 102 ? 8.320 1.036 -1.601 1.00 89.00 102 VAL A O 1
ATOM 857 N N . ARG A 1 103 ? 6.258 0.368 -1.052 1.00 86.38 103 ARG A N 1
ATOM 858 C CA . ARG A 1 103 ? 6.059 -0.342 -2.311 1.00 86.38 103 ARG A CA 1
ATOM 859 C C . ARG A 1 103 ? 6.117 0.591 -3.528 1.00 86.38 103 ARG A C 1
ATOM 861 O O . ARG A 1 103 ? 6.769 0.239 -4.512 1.00 86.38 103 ARG A O 1
ATOM 868 N N . ARG A 1 104 ? 5.439 1.748 -3.505 1.00 87.75 104 ARG A N 1
ATOM 869 C CA . ARG A 1 104 ? 5.500 2.708 -4.626 1.00 87.75 104 ARG A CA 1
ATOM 870 C C . ARG A 1 104 ? 6.931 3.193 -4.848 1.00 87.75 104 ARG A C 1
ATOM 872 O O . ARG A 1 104 ? 7.356 3.266 -5.995 1.00 87.75 104 ARG A O 1
ATOM 879 N N . LEU A 1 105 ? 7.681 3.434 -3.773 1.00 89.88 105 LEU A N 1
ATOM 880 C CA . LEU A 1 105 ? 9.094 3.805 -3.843 1.00 89.88 105 LEU A CA 1
ATOM 881 C C . LEU A 1 105 ? 9.933 2.749 -4.587 1.00 89.88 105 LEU A C 1
ATOM 883 O O . LEU A 1 105 ? 10.745 3.113 -5.434 1.00 89.88 105 LEU A O 1
ATOM 887 N N . LEU A 1 106 ? 9.707 1.454 -4.324 1.00 86.19 106 LEU A N 1
ATOM 888 C CA . LEU A 1 106 ? 10.401 0.359 -5.019 1.00 86.19 106 LEU A CA 1
ATOM 889 C C . LEU A 1 106 ? 10.053 0.293 -6.512 1.00 86.19 106 LEU A C 1
ATOM 891 O O . LEU A 1 106 ? 10.949 0.122 -7.334 1.00 86.19 106 LEU A O 1
ATOM 895 N N . ILE A 1 107 ? 8.774 0.456 -6.867 1.00 82.25 107 ILE A N 1
ATOM 896 C CA . ILE A 1 107 ? 8.324 0.470 -8.271 1.00 82.25 107 ILE A CA 1
ATOM 897 C C . ILE A 1 107 ? 8.946 1.645 -9.021 1.00 82.25 107 ILE A C 1
ATOM 899 O O . ILE A 1 107 ? 9.506 1.463 -10.095 1.00 82.25 107 ILE A O 1
ATOM 903 N N . VAL A 1 108 ? 8.890 2.843 -8.439 1.00 84.94 108 VAL A N 1
ATOM 904 C CA . VAL A 1 108 ? 9.443 4.050 -9.062 1.00 84.94 108 VAL A CA 1
ATOM 905 C C . VAL A 1 108 ? 10.960 3.929 -9.222 1.00 84.94 108 VAL A C 1
ATOM 907 O O . VAL A 1 108 ? 11.486 4.215 -10.293 1.00 84.94 108 VAL A O 1
ATOM 910 N N . GLY A 1 109 ? 11.674 3.434 -8.204 1.00 84.38 109 GLY A N 1
ATOM 911 C CA . GLY A 1 109 ? 13.114 3.172 -8.312 1.00 84.38 109 GLY A CA 1
ATOM 912 C C . GLY A 1 109 ? 13.448 2.171 -9.421 1.00 84.38 109 GLY A C 1
ATOM 913 O O . GLY A 1 109 ? 14.425 2.344 -10.151 1.00 84.38 109 GLY A O 1
ATOM 914 N N . PHE A 1 110 ? 12.598 1.159 -9.586 1.00 80.38 110 PHE A N 1
ATOM 915 C CA . PHE A 1 110 ? 12.718 0.177 -10.649 1.00 80.38 110 PHE A CA 1
ATOM 916 C C . PHE A 1 110 ? 12.491 0.793 -12.048 1.00 80.38 110 PHE A C 1
ATOM 918 O O . PHE A 1 110 ? 13.311 0.579 -12.945 1.00 80.38 110 PHE A O 1
ATOM 925 N N . GLU A 1 111 ? 11.422 1.579 -12.227 1.00 79.19 111 GLU A N 1
ATOM 926 C CA . GLU A 1 111 ? 11.095 2.277 -13.482 1.00 79.19 111 GLU A CA 1
ATOM 927 C C . GLU A 1 111 ? 12.225 3.217 -13.921 1.00 79.19 111 GLU A C 1
ATOM 929 O O . GLU A 1 111 ? 12.615 3.218 -15.090 1.00 79.19 111 GLU A O 1
ATOM 934 N N . ILE A 1 112 ? 12.807 3.969 -12.981 1.00 82.62 112 ILE A N 1
ATOM 935 C CA . ILE A 1 112 ? 13.928 4.879 -13.257 1.00 82.62 112 ILE A CA 1
ATOM 936 C C . ILE A 1 112 ? 15.148 4.106 -13.765 1.00 82.62 112 ILE A C 1
ATOM 938 O O . ILE A 1 112 ? 15.762 4.515 -14.748 1.00 82.62 112 ILE A O 1
ATOM 942 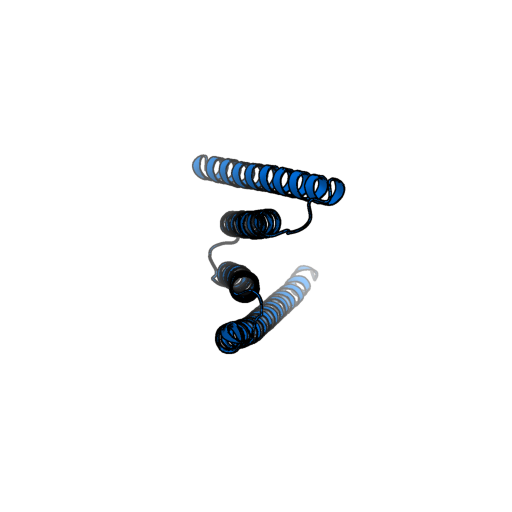N N . ALA A 1 113 ? 15.493 2.982 -13.130 1.00 78.38 113 ALA A N 1
ATOM 943 C CA . ALA A 1 113 ? 16.659 2.180 -13.505 1.00 78.38 113 ALA A CA 1
ATOM 944 C C . ALA A 1 113 ? 16.539 1.527 -14.895 1.00 78.38 113 ALA A C 1
ATOM 946 O O . ALA A 1 113 ? 17.555 1.174 -15.490 1.00 78.38 113 ALA A O 1
ATOM 947 N N . HIS A 1 114 ? 15.317 1.369 -15.411 1.00 70.56 114 HIS A N 1
ATOM 948 C CA . HIS A 1 114 ? 15.039 0.656 -16.660 1.00 70.56 114 HIS A CA 1
ATOM 949 C C . HIS A 1 114 ? 14.417 1.532 -17.745 1.00 70.56 114 HIS A C 1
ATOM 951 O O . HIS A 1 114 ? 14.000 1.008 -18.773 1.00 70.56 114 HIS A O 1
ATOM 957 N N . THR A 1 115 ? 14.360 2.851 -17.551 1.00 70.50 115 THR A N 1
ATOM 958 C CA . THR A 1 115 ? 13.913 3.772 -18.597 1.00 70.50 115 THR A CA 1
ATOM 959 C C . THR A 1 115 ? 15.049 3.950 -19.618 1.00 70.50 115 THR A C 1
ATOM 961 O O . THR A 1 115 ? 16.069 4.555 -19.285 1.00 70.50 115 THR A O 1
ATOM 964 N N . PRO A 1 116 ? 14.912 3.448 -20.863 1.00 61.59 116 PRO A N 1
ATOM 965 C CA . PRO A 1 116 ? 16.004 3.425 -21.841 1.00 61.59 116 PRO A CA 1
ATOM 966 C C . PRO A 1 116 ? 16.288 4.800 -22.471 1.00 61.59 116 PRO A C 1
ATOM 968 O O . PRO A 1 116 ? 17.325 4.992 -23.102 1.00 61.59 116 PRO A O 1
ATOM 971 N N . SER A 1 117 ? 15.380 5.764 -22.306 1.00 67.62 117 SER A N 1
ATOM 972 C CA . SER A 1 117 ? 15.464 7.108 -22.878 1.00 67.62 117 SER A CA 1
ATOM 973 C C . SER A 1 117 ? 15.518 8.170 -21.779 1.00 67.62 117 SER A C 1
ATOM 975 O O . SER A 1 117 ? 14.540 8.385 -21.060 1.00 67.62 117 SER A O 1
ATOM 977 N N . PHE A 1 118 ? 16.647 8.873 -21.671 1.00 64.81 118 PHE A N 1
ATOM 978 C CA . PHE A 1 118 ? 16.794 10.024 -20.780 1.00 64.81 118 PHE A CA 1
ATOM 979 C C . PHE A 1 118 ? 15.982 11.219 -21.304 1.00 64.81 118 PHE A C 1
ATOM 981 O O . PHE A 1 118 ? 16.497 12.071 -22.023 1.00 64.81 118 PHE A O 1
ATOM 988 N N . GLU A 1 119 ? 14.704 11.290 -20.929 1.00 79.38 119 GLU A N 1
ATOM 989 C CA . GLU A 1 119 ? 13.882 12.493 -21.079 1.00 79.38 119 GLU A CA 1
ATOM 990 C C . GLU A 1 119 ? 14.018 13.365 -19.813 1.00 79.38 119 GLU A C 1
ATOM 992 O O . GLU A 1 119 ? 13.565 12.955 -18.737 1.00 79.38 119 GLU A O 1
ATOM 997 N N . PRO A 1 120 ? 14.616 14.574 -19.897 1.00 78.81 120 PRO A N 1
ATOM 998 C CA . PRO A 1 120 ? 14.866 15.425 -18.728 1.00 78.81 120 PRO A CA 1
ATOM 999 C C . PRO A 1 120 ? 13.596 15.796 -17.953 1.00 78.81 120 PRO A C 1
ATOM 1001 O O . PRO A 1 120 ? 13.640 15.995 -16.739 1.00 78.81 120 PRO A O 1
ATOM 1004 N N . GLU A 1 121 ? 12.461 15.893 -18.645 1.00 83.19 121 GLU A N 1
ATOM 1005 C CA . GLU A 1 121 ? 11.169 16.207 -18.035 1.00 83.19 121 GLU A CA 1
ATOM 1006 C C . GLU A 1 121 ? 10.641 15.041 -17.197 1.00 83.19 121 GLU A C 1
ATOM 1008 O O . GLU A 1 121 ? 10.317 15.236 -16.025 1.00 83.19 121 GLU A O 1
ATOM 1013 N N . ARG A 1 122 ? 10.647 13.810 -17.731 1.00 81.19 122 ARG A N 1
ATOM 1014 C CA . ARG A 1 122 ? 10.238 12.607 -16.982 1.00 81.19 122 ARG A CA 1
ATOM 1015 C C . ARG A 1 122 ? 11.092 12.379 -15.746 1.00 81.19 122 ARG A C 1
ATOM 1017 O O . ARG A 1 122 ? 10.566 12.056 -14.685 1.00 81.19 122 ARG A O 1
ATOM 1024 N N . PHE A 1 123 ? 12.398 12.605 -15.855 1.00 82.00 123 PHE A N 1
ATOM 1025 C CA . PHE A 1 123 ? 13.300 12.460 -14.718 1.00 82.00 123 PHE A CA 1
ATOM 1026 C C . PHE A 1 123 ? 12.952 13.422 -13.570 1.00 82.00 123 PHE A C 1
ATOM 1028 O O . PHE A 1 123 ? 12.956 13.023 -12.405 1.00 82.00 123 PHE A O 1
ATOM 1035 N N . LYS A 1 124 ? 12.569 14.671 -13.877 1.00 87.19 124 LYS A N 1
ATOM 1036 C CA . LYS A 1 124 ? 12.094 15.628 -12.862 1.00 87.19 124 LYS A CA 1
ATOM 1037 C C . LYS A 1 124 ? 10.809 15.159 -12.179 1.00 87.19 124 LYS A C 1
ATOM 1039 O O . LYS A 1 124 ? 10.705 15.296 -10.961 1.00 87.19 124 LYS A O 1
ATOM 1044 N N . TYR A 1 125 ? 9.862 14.591 -12.929 1.00 88.19 125 TYR A N 1
ATOM 1045 C CA . TYR A 1 125 ? 8.640 14.024 -12.348 1.00 88.19 125 TYR A CA 1
ATOM 1046 C C . TYR A 1 125 ? 8.951 12.874 -11.388 1.00 88.19 125 TYR A C 1
ATOM 1048 O O . TYR A 1 125 ? 8.445 12.872 -10.269 1.00 88.19 125 TYR A O 1
ATOM 1056 N N . TYR A 1 126 ? 9.846 11.964 -11.772 1.00 88.12 126 TYR A N 1
ATOM 1057 C CA . TYR A 1 126 ? 10.275 10.864 -10.910 1.00 88.12 126 TYR A CA 1
ATOM 1058 C C . TYR A 1 126 ? 10.966 11.336 -9.624 1.00 88.12 126 TYR A C 1
ATOM 1060 O O . TYR A 1 126 ? 10.681 10.820 -8.543 1.00 88.12 126 TYR A O 1
ATOM 1068 N N . LEU A 1 127 ? 11.830 12.354 -9.707 1.00 89.94 127 LEU A N 1
ATOM 1069 C CA . LEU A 1 127 ? 12.447 12.958 -8.522 1.00 89.94 127 LEU A CA 1
ATOM 1070 C C . LEU A 1 127 ? 11.406 13.577 -7.585 1.00 89.94 127 LEU A C 1
ATOM 1072 O O . LEU A 1 127 ? 11.477 13.386 -6.371 1.00 89.94 127 LEU A O 1
ATOM 1076 N N . PHE A 1 128 ? 10.435 14.305 -8.140 1.00 93.12 128 PHE A N 1
ATOM 1077 C CA . PHE A 1 128 ? 9.369 14.918 -7.352 1.00 93.12 128 PHE A CA 1
ATOM 1078 C C . PHE A 1 128 ? 8.463 13.866 -6.704 1.00 93.12 128 PHE A C 1
ATOM 1080 O O . PHE A 1 128 ? 8.057 14.013 -5.549 1.00 93.12 128 PHE A O 1
ATOM 1087 N N . GLU A 1 129 ? 8.183 12.781 -7.418 1.00 91.75 129 GLU A N 1
ATOM 1088 C CA . GLU A 1 129 ? 7.412 11.660 -6.903 1.00 91.75 129 GLU A CA 1
ATOM 1089 C C . GLU A 1 129 ? 8.125 10.977 -5.728 1.00 91.75 129 GLU A C 1
ATOM 1091 O O . GLU A 1 129 ? 7.532 10.837 -4.657 1.00 91.75 129 GLU A O 1
ATOM 1096 N N . ILE A 1 130 ? 9.411 10.634 -5.873 1.00 92.88 130 ILE A N 1
ATOM 1097 C CA . ILE A 1 130 ? 10.216 10.052 -4.786 1.00 92.88 130 ILE A CA 1
ATOM 1098 C C . ILE A 1 130 ? 10.256 10.987 -3.575 1.00 92.88 130 ILE A C 1
ATOM 1100 O O . ILE A 1 130 ? 10.067 10.542 -2.442 1.00 92.88 130 ILE A O 1
ATOM 1104 N N . PHE A 1 131 ? 10.475 12.282 -3.805 1.00 94.75 131 PHE A N 1
ATOM 1105 C CA . PHE A 1 131 ? 10.502 13.284 -2.743 1.00 94.75 131 PHE A CA 1
ATOM 1106 C C . PHE A 1 131 ? 9.172 13.341 -1.981 1.00 94.75 131 PHE A C 1
ATOM 1108 O O . PHE A 1 131 ? 9.151 13.290 -0.750 1.00 94.75 131 PHE A O 1
ATOM 1115 N N . THR A 1 132 ? 8.057 13.372 -2.712 1.00 95.25 132 THR A N 1
ATOM 1116 C CA . THR A 1 132 ? 6.706 13.393 -2.137 1.00 95.25 132 THR A CA 1
ATOM 1117 C C . THR A 1 132 ? 6.428 12.131 -1.321 1.00 95.25 132 THR A C 1
ATOM 1119 O O . THR A 1 132 ? 5.947 12.222 -0.192 1.00 95.25 132 THR A O 1
ATOM 1122 N N . ILE A 1 133 ? 6.781 10.954 -1.846 1.00 94.31 133 ILE A N 1
ATOM 1123 C CA . ILE A 1 133 ? 6.635 9.677 -1.133 1.00 94.31 133 ILE A CA 1
ATOM 1124 C C . ILE A 1 133 ? 7.472 9.676 0.151 1.00 94.31 133 ILE A C 1
ATOM 1126 O O . ILE A 1 133 ? 6.974 9.279 1.204 1.00 94.31 133 ILE A O 1
ATOM 1130 N N . GLY A 1 134 ? 8.714 10.164 0.093 1.00 94.38 134 GLY A N 1
ATOM 1131 C CA . GLY A 1 134 ? 9.589 10.277 1.259 1.00 94.38 134 GLY A CA 1
ATOM 1132 C C . GLY A 1 134 ? 8.989 11.148 2.364 1.00 94.38 134 GLY A C 1
ATOM 1133 O O . GLY A 1 134 ? 8.955 10.735 3.524 1.00 94.38 134 GLY A O 1
ATOM 1134 N N . ILE A 1 135 ? 8.444 12.316 2.006 1.00 96.62 135 ILE A N 1
ATOM 1135 C CA . ILE A 1 135 ? 7.747 13.195 2.957 1.00 96.62 135 ILE A CA 1
ATOM 1136 C C . ILE A 1 135 ? 6.541 12.484 3.571 1.00 96.62 135 ILE A C 1
ATOM 1138 O O . ILE A 1 135 ? 6.391 12.496 4.792 1.00 96.62 135 ILE A O 1
ATOM 1142 N N . LEU A 1 136 ? 5.709 11.829 2.756 1.00 95.62 136 LEU A N 1
ATOM 1143 C CA . LEU A 1 136 ? 4.529 11.115 3.244 1.00 95.62 136 LEU A CA 1
ATOM 1144 C C . LEU A 1 136 ? 4.901 10.011 4.241 1.00 95.62 136 LEU A C 1
ATOM 1146 O O . LEU A 1 136 ? 4.272 9.911 5.293 1.00 95.62 136 LEU A O 1
ATOM 1150 N N . ILE A 1 137 ? 5.949 9.228 3.962 1.00 94.19 137 ILE A N 1
ATOM 1151 C CA . ILE A 1 137 ? 6.439 8.195 4.886 1.00 94.19 137 ILE A CA 1
ATOM 1152 C C . ILE A 1 137 ? 6.841 8.829 6.224 1.00 94.19 137 ILE A C 1
ATOM 1154 O O . ILE A 1 137 ? 6.406 8.359 7.275 1.00 94.19 137 ILE A O 1
ATOM 1158 N N . LEU A 1 138 ? 7.615 9.920 6.203 1.00 95.56 138 LEU A N 1
ATOM 1159 C CA . LEU A 1 138 ? 8.023 10.622 7.424 1.00 95.56 138 LEU A CA 1
ATOM 1160 C C . LEU A 1 138 ? 6.822 11.168 8.207 1.00 95.56 138 LEU A C 1
ATOM 1162 O O . LEU A 1 138 ? 6.777 11.033 9.431 1.00 95.56 138 LEU A O 1
ATOM 1166 N N . THR A 1 139 ? 5.828 11.735 7.522 1.00 95.75 139 THR A N 1
ATOM 1167 C CA . THR A 1 139 ? 4.587 12.213 8.145 1.00 95.75 139 THR A CA 1
ATOM 1168 C C . THR A 1 139 ? 3.812 11.076 8.814 1.00 95.75 139 THR A C 1
ATOM 1170 O O . THR A 1 139 ? 3.369 11.232 9.953 1.00 95.75 139 THR A O 1
ATOM 1173 N N . LEU A 1 140 ? 3.679 9.917 8.162 1.00 92.44 140 LEU A N 1
ATOM 1174 C CA . LEU A 1 140 ? 3.000 8.758 8.750 1.00 92.44 140 LEU A CA 1
ATOM 1175 C C . LEU A 1 140 ? 3.764 8.199 9.956 1.00 92.44 140 LEU A C 1
ATOM 1177 O O . LEU A 1 140 ? 3.148 7.911 10.982 1.00 92.44 140 LEU A O 1
ATOM 1181 N N . ILE A 1 141 ? 5.096 8.110 9.877 1.00 93.62 141 ILE A N 1
ATOM 1182 C CA . ILE A 1 141 ? 5.946 7.701 11.006 1.00 93.62 141 ILE A CA 1
ATOM 1183 C C . ILE A 1 141 ? 5.770 8.662 12.187 1.00 93.62 141 ILE A C 1
ATOM 1185 O O . ILE A 1 141 ? 5.601 8.211 13.321 1.00 93.62 141 ILE A O 1
ATOM 1189 N N . ALA A 1 142 ? 5.760 9.976 11.939 1.00 93.75 142 ALA A N 1
ATOM 1190 C CA . ALA A 1 142 ? 5.502 10.973 12.975 1.00 93.75 142 ALA A CA 1
ATOM 1191 C C . ALA A 1 142 ? 4.112 10.783 13.607 1.00 93.75 142 ALA A C 1
ATOM 1193 O O . ALA A 1 142 ? 3.983 10.827 14.832 1.00 93.75 142 ALA A O 1
ATOM 1194 N N . GLY A 1 143 ? 3.092 10.486 12.797 1.00 90.62 143 GLY A N 1
ATOM 1195 C CA . GLY A 1 143 ? 1.754 10.127 13.271 1.00 90.62 143 GLY A CA 1
ATOM 1196 C C . GLY A 1 143 ? 1.764 8.919 14.213 1.00 90.62 143 GLY A C 1
ATOM 1197 O O . GLY A 1 143 ? 1.207 8.988 15.311 1.00 90.62 143 GLY A O 1
ATOM 1198 N N . ILE A 1 144 ? 2.463 7.840 13.843 1.00 89.25 144 ILE A N 1
ATOM 1199 C CA . ILE A 1 144 ? 2.622 6.650 14.697 1.00 89.25 144 ILE A CA 1
ATOM 1200 C C . ILE A 1 144 ? 3.363 6.999 15.993 1.00 89.25 144 ILE A C 1
ATOM 1202 O O . ILE A 1 144 ? 2.940 6.585 17.072 1.00 89.25 144 ILE A O 1
ATOM 1206 N N . ALA A 1 145 ? 4.445 7.779 15.918 1.00 89.75 145 ALA A N 1
ATOM 1207 C CA . ALA A 1 145 ? 5.227 8.171 17.088 1.00 89.75 145 ALA A CA 1
ATOM 1208 C C . ALA A 1 145 ? 4.387 8.968 18.100 1.00 89.75 145 ALA A C 1
ATOM 1210 O O . ALA A 1 145 ? 4.441 8.697 19.303 1.00 89.75 145 ALA A O 1
ATOM 1211 N N . ILE A 1 146 ? 3.562 9.903 17.616 1.00 89.81 146 ILE A N 1
ATOM 1212 C CA . ILE A 1 146 ? 2.632 10.678 18.446 1.00 89.81 146 ILE A CA 1
ATOM 1213 C C . ILE A 1 146 ? 1.593 9.755 19.090 1.00 89.81 146 ILE A C 1
ATOM 1215 O O . ILE A 1 146 ? 1.391 9.818 20.303 1.00 89.81 146 ILE A O 1
ATOM 1219 N N . LEU A 1 147 ? 0.974 8.859 18.316 1.00 86.50 147 LEU A N 1
ATOM 1220 C CA . LEU A 1 147 ? -0.029 7.919 18.828 1.00 86.50 147 LEU A CA 1
ATOM 1221 C C . LEU A 1 147 ? 0.541 6.971 19.882 1.00 86.50 147 LEU A C 1
ATOM 1223 O O . LEU A 1 147 ? -0.095 6.735 20.912 1.00 86.50 147 LEU A O 1
ATOM 1227 N N . ARG A 1 148 ? 1.759 6.466 19.665 1.00 84.38 148 ARG A N 1
ATOM 1228 C CA . ARG A 1 148 ? 2.450 5.612 20.633 1.00 84.38 148 ARG A CA 1
ATOM 1229 C C . ARG A 1 148 ? 2.753 6.382 21.919 1.00 84.38 148 ARG A C 1
ATOM 1231 O O . ARG A 1 148 ? 2.490 5.863 23.001 1.00 84.38 148 ARG A O 1
ATOM 1238 N N . LYS A 1 149 ? 3.230 7.629 21.824 1.00 84.94 149 LYS A N 1
ATOM 1239 C CA . LYS A 1 149 ? 3.502 8.479 22.996 1.00 84.94 149 LYS A CA 1
ATOM 1240 C C . LYS A 1 149 ? 2.231 8.783 23.797 1.00 84.94 149 LYS A C 1
ATOM 1242 O O . LYS A 1 149 ? 2.253 8.707 25.021 1.00 84.94 149 LYS A O 1
ATOM 1247 N N . LEU A 1 150 ? 1.120 9.069 23.116 1.00 82.00 150 LEU A N 1
ATOM 1248 C CA . LEU A 1 150 ? -0.178 9.324 23.750 1.00 82.00 150 LEU A CA 1
ATOM 1249 C C . LEU A 1 150 ? -0.747 8.090 24.463 1.00 82.00 150 LEU A C 1
ATOM 1251 O O . LEU A 1 150 ? -1.436 8.245 25.467 1.00 82.00 150 LEU A O 1
ATOM 1255 N N . ARG A 1 151 ? -0.452 6.877 23.978 1.00 74.31 151 ARG A N 1
ATOM 1256 C CA . ARG A 1 151 ? -0.864 5.630 24.640 1.00 74.31 151 ARG A CA 1
ATOM 1257 C C . ARG A 1 151 ? -0.018 5.310 25.877 1.00 74.31 151 ARG A C 1
ATOM 1259 O O . ARG A 1 151 ? -0.571 4.812 26.841 1.00 74.31 151 ARG A O 1
ATOM 1266 N N . VAL A 1 152 ? 1.288 5.596 25.862 1.00 73.38 152 VAL A N 1
ATOM 1267 C CA . VAL A 1 152 ? 2.200 5.330 27.001 1.00 73.38 152 VAL A CA 1
ATOM 1268 C C . VAL A 1 152 ? 1.928 6.249 28.202 1.00 73.38 152 VAL A C 1
ATOM 1270 O O . VAL A 1 152 ? 2.236 5.893 29.332 1.00 73.38 152 VAL A O 1
ATOM 1273 N N . MET A 1 153 ? 1.349 7.430 27.974 1.00 61.47 153 MET A N 1
ATOM 1274 C CA . MET A 1 153 ? 1.006 8.402 29.022 1.00 61.47 153 MET A CA 1
ATOM 1275 C C . MET A 1 153 ? -0.333 8.137 29.737 1.00 61.47 153 MET A C 1
ATOM 1277 O O . MET A 1 153 ? -0.693 8.917 30.618 1.00 61.47 153 MET A O 1
ATOM 1281 N N . LYS A 1 154 ? -1.086 7.107 29.339 1.00 50.62 154 LYS A N 1
ATOM 1282 C CA . LYS A 1 154 ? -2.430 6.802 29.844 1.00 50.62 154 LYS A CA 1
ATOM 1283 C C . LYS A 1 154 ? -2.437 5.466 30.573 1.00 50.62 154 LYS A C 1
ATOM 1285 O O . LYS A 1 154 ? -3.163 5.383 31.584 1.00 50.62 154 LYS A O 1
#